Protein AF-A0A936KPR9-F1 (afdb_monomer_lite)

Sequence (109 aa):
MDQDLEFEVVRKDGSIIPVLLNGTAIYNEQGEFVMSRSTFFDITERKQAELKLQAANIELEKAAKLKDEFLANMSHELRTPLNAIIGLSESLKLAPTANLRRVRKTFCV

pLDDT: mean 83.65, std 15.98, range [36.41, 97.31]

Foldseek 3Di:
DFDFDWDWDQDPVRDTFIKTKTKDFDADPVRHTDDIDIDIHGCRVVVVVVVVVVVVVVVVVVVVVVVVVVVVVVVVVVVVVVVVVVVVVVVVVVPVPPDPPDPPPPDDD

Secondary structure (DSSP, 8-state):
---EEEEEEE-TTS-EEEEEEEEEEEE-TTS-EEEEEEEEEE-HHHHHHHHHHHHHHHHHHHHHHHHHHHHHHHHHHHHHHHHHHHHHHHHHHHGGGS-----------

Radius of gyration: 39.54 Å; chains: 1; bounding box: 77×24×118 Å

Structure (mmCIF, N/CA/C/O backbone):
data_AF-A0A936KPR9-F1
#
_entry.id   AF-A0A936KPR9-F1
#
loop_
_atom_site.group_PDB
_atom_site.id
_atom_site.type_symbol
_atom_site.label_atom_id
_atom_site.label_alt_id
_atom_site.label_comp_id
_atom_site.label_asym_id
_atom_site.label_entity_id
_atom_site.label_seq_id
_atom_site.pdbx_PDB_ins_code
_atom_site.Cartn_x
_atom_site.Cartn_y
_atom_site.Cartn_z
_atom_site.occupancy
_atom_site.B_iso_or_equiv
_atom_site.auth_seq_id
_atom_site.auth_comp_id
_atom_site.auth_asym_id
_atom_site.auth_atom_id
_atom_site.pdbx_PDB_model_num
ATOM 1 N N . MET A 1 1 ? 24.835 -1.587 -14.287 1.00 48.34 1 MET A N 1
ATOM 2 C CA . MET A 1 1 ? 24.130 -0.878 -13.203 1.00 48.34 1 MET A CA 1
ATOM 3 C C . MET A 1 1 ? 22.702 -0.760 -13.688 1.00 48.34 1 MET A C 1
ATOM 5 O O . MET A 1 1 ? 22.408 0.153 -14.444 1.00 48.34 1 MET A O 1
ATOM 9 N N . ASP A 1 2 ? 21.886 -1.770 -13.392 1.00 58.03 2 ASP A N 1
ATOM 10 C CA . ASP A 1 2 ? 20.489 -1.808 -13.827 1.00 58.03 2 ASP A CA 1
ATOM 11 C C . ASP A 1 2 ? 19.712 -0.852 -12.925 1.00 58.03 2 ASP A C 1
ATOM 13 O O . ASP A 1 2 ? 19.449 -1.153 -11.762 1.00 58.03 2 ASP A O 1
ATOM 17 N N . GLN A 1 3 ? 19.475 0.361 -13.419 1.00 68.25 3 GLN A N 1
ATOM 18 C CA . GLN A 1 3 ? 18.630 1.332 -12.738 1.00 68.25 3 GLN A CA 1
ATOM 19 C C . GLN A 1 3 ? 17.239 1.241 -13.347 1.00 68.25 3 GLN A C 1
ATOM 21 O O . GLN A 1 3 ? 17.030 1.611 -14.502 1.00 68.25 3 GLN A O 1
ATOM 26 N N . ASP A 1 4 ? 16.310 0.728 -12.552 1.00 74.25 4 ASP A N 1
ATOM 27 C CA . ASP A 1 4 ? 14.891 0.805 -12.845 1.00 74.25 4 ASP A CA 1
ATOM 28 C C . ASP A 1 4 ? 14.437 2.242 -12.581 1.00 74.25 4 ASP A C 1
ATOM 30 O O . ASP A 1 4 ? 14.465 2.713 -11.442 1.00 74.25 4 ASP A O 1
ATOM 34 N N . LEU A 1 5 ? 14.062 2.959 -13.639 1.00 84.94 5 LEU A N 1
ATOM 35 C CA . LEU A 1 5 ? 13.573 4.328 -13.539 1.00 84.94 5 LEU A CA 1
ATOM 36 C C . LEU A 1 5 ? 12.092 4.380 -13.895 1.00 84.94 5 LEU A C 1
ATOM 38 O O . LEU A 1 5 ? 11.679 3.984 -14.984 1.00 84.94 5 LEU A O 1
ATOM 42 N N . GLU A 1 6 ? 11.287 4.896 -12.975 1.00 87.62 6 GLU A N 1
ATOM 43 C CA . GLU A 1 6 ? 9.882 5.176 -13.239 1.00 87.62 6 GLU A CA 1
ATOM 44 C C . GLU A 1 6 ? 9.737 6.522 -13.944 1.00 87.62 6 GLU A C 1
ATOM 46 O O . GLU A 1 6 ? 10.231 7.547 -13.473 1.00 87.62 6 GLU A O 1
ATOM 51 N N . PHE A 1 7 ? 9.020 6.519 -15.061 1.00 88.12 7 PHE A N 1
ATOM 52 C CA . PHE A 1 7 ? 8.685 7.711 -15.821 1.00 88.12 7 PHE A CA 1
ATOM 53 C C . PHE A 1 7 ? 7.190 7.780 -16.085 1.00 88.12 7 PHE A C 1
ATOM 55 O O . PHE A 1 7 ? 6.513 6.764 -16.230 1.00 88.12 7 PHE A O 1
ATOM 62 N N . GLU A 1 8 ? 6.682 8.997 -16.209 1.00 89.50 8 GLU A N 1
ATOM 63 C CA . GLU A 1 8 ? 5.340 9.242 -16.714 1.00 89.50 8 GLU A CA 1
ATOM 64 C C . GLU A 1 8 ? 5.417 9.488 -18.217 1.00 89.50 8 GLU A C 1
ATOM 66 O O . GLU A 1 8 ? 6.116 10.389 -18.684 1.00 89.50 8 GLU A O 1
ATOM 71 N N . VAL A 1 9 ? 4.724 8.652 -18.985 1.00 89.38 9 VAL A N 1
ATOM 72 C CA . VAL A 1 9 ? 4.726 8.715 -20.446 1.00 89.38 9 VAL A CA 1
ATOM 73 C C . VAL A 1 9 ? 3.329 9.072 -20.930 1.00 89.38 9 VAL A C 1
ATOM 75 O O . VAL A 1 9 ? 2.336 8.501 -20.481 1.00 89.38 9 VAL A O 1
ATOM 78 N N . VAL A 1 10 ? 3.259 10.005 -21.879 1.00 91.81 10 VAL A N 1
ATOM 79 C CA . VAL A 1 10 ? 2.011 10.397 -22.539 1.00 91.81 10 VAL A CA 1
ATOM 80 C C . VAL A 1 10 ? 1.780 9.477 -23.738 1.00 91.81 10 VAL A C 1
ATOM 82 O O . VAL A 1 10 ? 2.588 9.434 -24.669 1.00 91.81 10 VAL A O 1
ATOM 85 N N . ARG A 1 11 ? 0.683 8.719 -23.728 1.00 88.31 11 ARG A N 1
ATOM 86 C CA . ARG A 1 11 ? 0.241 7.909 -24.871 1.00 88.31 11 ARG A CA 1
ATOM 87 C C . ARG A 1 11 ? -0.256 8.808 -26.008 1.00 88.31 11 ARG A C 1
ATOM 89 O O . ARG A 1 11 ? -0.571 9.978 -25.818 1.00 88.31 11 ARG A O 1
ATOM 96 N N . LYS A 1 12 ? -0.387 8.242 -27.215 1.00 87.88 12 LYS A N 1
ATOM 97 C CA . LYS A 1 12 ? -0.931 8.967 -28.384 1.00 87.88 12 LYS A CA 1
ATOM 98 C C . LYS A 1 12 ? -2.355 9.498 -28.173 1.00 87.88 12 LYS A C 1
ATOM 100 O O . LYS A 1 12 ? -2.754 10.426 -28.864 1.00 87.88 12 LYS A O 1
ATOM 105 N N . ASP A 1 13 ? -3.106 8.903 -27.252 1.00 88.50 13 ASP A N 1
ATOM 106 C CA . ASP A 1 13 ? -4.456 9.323 -26.864 1.00 88.50 13 ASP A CA 1
ATOM 107 C C . ASP A 1 13 ? -4.471 10.470 -25.828 1.00 88.50 13 ASP A C 1
ATOM 109 O O . ASP A 1 13 ? -5.543 10.950 -25.471 1.00 88.50 13 ASP A O 1
ATOM 113 N N . GLY A 1 14 ? -3.303 10.926 -25.356 1.00 89.00 14 GLY A N 1
ATOM 114 C CA . GLY A 1 14 ? -3.163 11.972 -24.340 1.00 89.00 14 GLY A CA 1
ATOM 115 C C . GLY A 1 14 ? -3.221 11.472 -22.893 1.00 89.00 14 GLY A C 1
ATOM 116 O O . GLY A 1 14 ? -3.050 12.272 -21.975 1.00 89.00 14 GLY A O 1
ATOM 117 N N . SER A 1 15 ? -3.433 10.174 -22.659 1.00 89.75 15 SER A N 1
ATOM 118 C CA . SER A 1 15 ? -3.406 9.598 -21.312 1.00 89.75 15 SER A CA 1
ATOM 119 C C . SER A 1 15 ? -1.975 9.477 -20.776 1.00 89.75 15 SER A C 1
ATOM 121 O O . SER A 1 15 ? -1.044 9.149 -21.515 1.00 89.75 15 SER A O 1
ATOM 123 N N . ILE A 1 16 ? -1.796 9.746 -19.480 1.00 89.75 16 ILE A N 1
ATOM 124 C CA . ILE A 1 16 ? -0.511 9.607 -18.788 1.00 89.75 16 ILE A CA 1
ATOM 125 C C . ILE A 1 16 ? -0.483 8.233 -18.130 1.00 89.75 16 ILE A C 1
ATOM 127 O O . ILE A 1 16 ? -1.362 7.916 -17.326 1.00 89.75 16 ILE A O 1
ATOM 131 N N . ILE A 1 17 ? 0.523 7.430 -18.466 1.00 91.56 17 ILE A N 1
ATOM 132 C CA . ILE A 1 17 ? 0.758 6.140 -17.825 1.00 91.56 17 ILE A CA 1
ATOM 133 C C . ILE A 1 17 ? 2.122 6.115 -17.136 1.00 91.56 17 ILE A C 1
ATOM 135 O O . ILE A 1 17 ? 3.110 6.593 -17.703 1.00 91.56 17 ILE A O 1
ATOM 139 N N . PRO A 1 18 ? 2.205 5.547 -15.925 1.00 92.38 18 PRO A N 1
ATOM 140 C CA . PRO A 1 18 ? 3.482 5.253 -15.312 1.00 92.38 18 PRO A CA 1
ATOM 141 C C . PRO A 1 18 ? 4.115 4.057 -16.031 1.00 92.38 18 PRO A C 1
ATOM 143 O O . PRO A 1 18 ? 3.501 3.000 -16.203 1.00 92.38 18 PRO A O 1
ATOM 146 N N . VAL A 1 19 ? 5.363 4.224 -16.442 1.00 92.31 19 VAL A N 1
ATOM 147 C CA . VAL A 1 19 ? 6.151 3.211 -17.137 1.00 92.31 19 VAL A CA 1
ATOM 148 C C . VAL A 1 19 ? 7.462 3.029 -16.394 1.00 92.31 19 VAL A C 1
ATOM 150 O O . VAL A 1 19 ? 8.135 3.995 -16.048 1.00 92.31 19 VAL A O 1
ATOM 153 N N . LEU A 1 20 ? 7.834 1.778 -16.165 1.00 91.31 20 LEU A N 1
ATOM 154 C CA . LEU A 1 20 ? 9.146 1.412 -15.667 1.00 91.31 20 LEU A CA 1
ATOM 155 C C . LEU A 1 20 ? 10.082 1.222 -16.857 1.00 91.31 20 LEU A C 1
ATOM 157 O O . LEU A 1 20 ? 9.846 0.362 -17.709 1.00 91.31 20 LEU A O 1
ATOM 161 N N . LEU A 1 21 ? 11.132 2.029 -16.915 1.00 90.00 21 LEU A N 1
ATOM 162 C CA . LEU A 1 21 ? 12.208 1.902 -17.879 1.00 90.00 21 LEU A CA 1
ATOM 163 C C . LEU A 1 21 ? 13.392 1.210 -17.213 1.00 90.00 21 LEU A C 1
ATOM 165 O O . LEU A 1 21 ? 13.987 1.746 -16.282 1.00 90.00 21 LEU A O 1
ATOM 169 N N . ASN A 1 22 ? 13.764 0.051 -17.738 1.00 88.56 22 ASN A N 1
ATOM 170 C CA . ASN A 1 22 ? 15.029 -0.596 -17.414 1.00 88.56 22 ASN A CA 1
ATOM 171 C C . ASN A 1 22 ? 15.953 -0.499 -18.631 1.00 88.56 22 ASN A C 1
ATOM 173 O O . ASN A 1 22 ? 15.534 -0.830 -19.741 1.00 88.56 22 ASN A O 1
ATOM 177 N N . GLY A 1 23 ? 17.182 -0.021 -18.435 1.00 87.31 23 GLY A N 1
ATOM 178 C CA . GLY A 1 23 ? 18.167 0.150 -19.500 1.00 87.31 23 GLY A CA 1
ATOM 179 C C . GLY A 1 23 ? 19.508 -0.471 -19.136 1.00 87.31 23 GLY A C 1
ATOM 180 O O . GLY A 1 23 ? 20.178 0.006 -18.223 1.00 87.31 23 GLY A O 1
ATOM 181 N N . THR A 1 24 ? 19.935 -1.479 -19.894 1.00 85.25 24 THR A N 1
ATOM 182 C CA . THR A 1 24 ? 21.254 -2.105 -19.738 1.00 85.25 24 THR A CA 1
ATOM 183 C C . THR A 1 24 ? 22.098 -1.841 -20.984 1.00 85.25 24 THR A C 1
ATOM 185 O O . THR A 1 24 ? 21.664 -2.082 -22.114 1.00 85.25 24 THR A O 1
ATOM 188 N N . ALA A 1 25 ? 23.318 -1.336 -20.795 1.00 86.12 25 ALA A N 1
ATOM 189 C CA . ALA A 1 25 ? 24.294 -1.191 -21.871 1.00 86.12 25 ALA A CA 1
ATOM 190 C C . ALA A 1 25 ? 25.010 -2.526 -22.128 1.00 86.12 25 ALA A C 1
ATOM 192 O O . ALA A 1 25 ? 25.463 -3.182 -21.190 1.00 86.12 25 ALA A O 1
ATOM 193 N N . ILE A 1 26 ? 25.103 -2.916 -23.398 1.00 88.75 26 ILE A N 1
ATOM 194 C CA . ILE A 1 26 ? 25.771 -4.132 -23.863 1.00 88.75 26 ILE A CA 1
ATOM 195 C C . ILE A 1 26 ? 27.095 -3.729 -24.515 1.00 88.75 26 ILE A C 1
ATOM 197 O O . ILE A 1 26 ? 27.126 -2.900 -25.431 1.00 88.75 26 ILE A O 1
ATOM 201 N N . TYR A 1 27 ? 28.178 -4.338 -24.039 1.00 88.25 27 TYR A N 1
ATOM 202 C CA . TYR A 1 27 ? 29.545 -4.126 -24.511 1.00 88.25 27 TYR A CA 1
ATOM 203 C C . TYR A 1 27 ? 30.069 -5.398 -25.192 1.00 88.25 27 TYR A C 1
ATOM 205 O O . TYR A 1 27 ? 29.623 -6.498 -24.858 1.00 88.25 27 TYR A O 1
ATOM 213 N N . ASN A 1 28 ? 30.992 -5.258 -26.147 1.00 90.06 28 ASN A N 1
ATOM 214 C CA . ASN A 1 28 ? 31.680 -6.396 -26.769 1.00 90.06 28 ASN A CA 1
ATOM 215 C C . ASN A 1 28 ? 32.843 -6.906 -25.893 1.00 90.06 28 ASN A C 1
ATOM 217 O O . ASN A 1 28 ? 33.164 -6.328 -24.855 1.00 90.06 28 ASN A O 1
ATOM 221 N N . GLU A 1 29 ? 33.498 -7.990 -26.322 1.00 89.25 29 GLU A N 1
ATOM 222 C CA . GLU A 1 29 ? 34.663 -8.567 -25.629 1.00 89.25 29 GLU A CA 1
ATOM 223 C C . GLU A 1 29 ? 35.864 -7.604 -25.556 1.00 89.25 29 GLU A C 1
ATOM 225 O O . GLU A 1 29 ? 36.706 -7.740 -24.671 1.00 89.25 29 GLU A O 1
ATOM 230 N N . GLN A 1 30 ? 35.931 -6.605 -26.444 1.00 88.44 30 GLN A N 1
ATOM 231 C CA . GLN A 1 30 ? 36.935 -5.537 -26.421 1.00 88.44 30 GLN A CA 1
ATOM 232 C C . GLN A 1 30 ? 36.553 -4.352 -25.508 1.00 88.44 30 GLN A C 1
ATOM 234 O O . GLN A 1 30 ? 37.325 -3.402 -25.384 1.00 88.44 30 GLN A O 1
ATOM 239 N N . GLY A 1 31 ? 35.392 -4.397 -24.844 1.00 85.56 31 GLY A N 1
ATOM 240 C CA . GLY A 1 31 ? 34.899 -3.333 -23.964 1.00 85.56 31 GLY A CA 1
ATOM 241 C C . GLY A 1 31 ? 34.285 -2.130 -24.690 1.00 85.56 31 GLY A C 1
ATOM 242 O O . GLY A 1 31 ? 33.984 -1.118 -24.057 1.00 85.56 31 GLY A O 1
ATOM 243 N N . GLU A 1 32 ? 34.070 -2.214 -26.000 1.00 88.81 32 GLU A N 1
ATOM 244 C CA . GLU A 1 32 ? 33.416 -1.173 -26.787 1.00 88.81 32 GLU A CA 1
ATOM 245 C C . GLU A 1 32 ? 31.893 -1.275 -26.653 1.00 88.81 32 GLU A C 1
ATOM 247 O O . GLU A 1 32 ? 31.311 -2.361 -26.580 1.00 88.81 32 GLU A O 1
ATOM 252 N N . PHE A 1 33 ? 31.230 -0.119 -26.620 1.00 88.62 33 PHE A N 1
ATOM 253 C CA . PHE A 1 33 ? 29.775 -0.037 -26.556 1.00 88.62 33 PHE A CA 1
ATOM 254 C C . PHE A 1 33 ? 29.152 -0.516 -27.871 1.00 88.62 33 PHE A C 1
ATOM 256 O O . PHE A 1 33 ? 29.405 0.066 -28.925 1.00 88.62 33 PHE A O 1
ATOM 263 N N . VAL A 1 34 ? 28.307 -1.547 -27.798 1.00 90.88 34 VAL A N 1
ATOM 264 C CA . VAL A 1 34 ? 27.621 -2.106 -28.972 1.00 90.88 34 VAL A CA 1
ATOM 265 C C . VAL A 1 34 ? 26.223 -1.520 -29.092 1.00 90.88 34 VAL A C 1
ATOM 267 O O . VAL A 1 34 ? 25.843 -1.003 -30.139 1.00 90.88 34 VAL A O 1
ATOM 270 N N . MET A 1 35 ? 25.439 -1.611 -28.017 1.00 87.06 35 MET A N 1
ATOM 271 C CA . MET A 1 35 ? 24.062 -1.130 -27.996 1.00 87.06 35 MET A CA 1
ATOM 272 C C . MET A 1 35 ? 23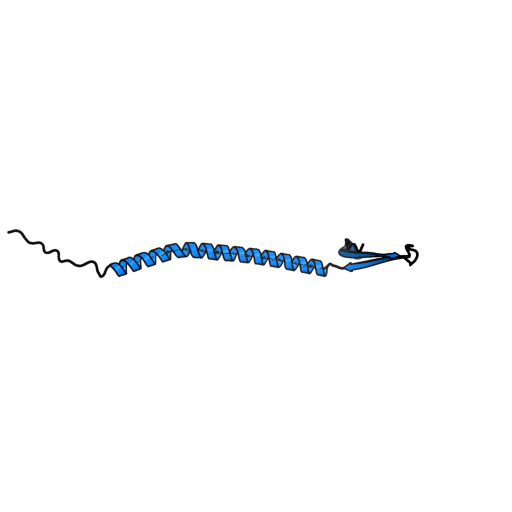.541 -0.988 -26.570 1.00 87.06 35 MET A C 1
ATOM 274 O O . MET A 1 35 ? 24.010 -1.651 -25.647 1.00 87.06 35 MET A O 1
ATOM 278 N N . SER A 1 36 ? 22.511 -0.168 -26.391 1.00 85.44 36 SER A N 1
ATOM 279 C CA . SER A 1 36 ? 21.695 -0.174 -25.181 1.00 85.44 36 SER A CA 1
ATOM 280 C C . SER A 1 36 ? 20.423 -0.982 -25.421 1.00 85.44 36 SER A C 1
ATOM 282 O O . SER A 1 36 ? 19.751 -0.838 -26.443 1.00 85.44 36 SER A O 1
ATOM 284 N N . ARG A 1 37 ? 20.083 -1.850 -24.467 1.00 86.88 37 ARG A N 1
ATOM 285 C CA . ARG A 1 37 ? 18.790 -2.523 -24.417 1.00 86.88 37 ARG A CA 1
ATOM 286 C C . ARG A 1 37 ? 17.937 -1.824 -23.373 1.00 86.88 37 ARG A C 1
ATOM 288 O O . ARG A 1 37 ? 18.223 -1.927 -22.185 1.00 86.88 37 ARG A O 1
ATOM 295 N N . SER A 1 38 ? 16.883 -1.163 -23.832 1.00 87.88 38 SER A N 1
ATOM 296 C CA . SER A 1 38 ? 15.895 -0.533 -22.963 1.00 87.88 38 SER A CA 1
ATOM 297 C C . SER A 1 38 ? 14.564 -1.268 -23.063 1.00 87.88 38 SER A C 1
ATOM 299 O O . SER A 1 38 ? 14.072 -1.506 -24.165 1.00 87.88 38 SER A O 1
ATOM 301 N N . THR A 1 39 ? 13.980 -1.627 -21.923 1.00 88.00 39 THR A N 1
ATOM 302 C CA . THR A 1 39 ? 12.655 -2.248 -21.837 1.00 88.00 39 THR A CA 1
ATOM 303 C C . THR A 1 39 ? 11.714 -1.321 -21.086 1.00 88.00 39 THR A C 1
ATOM 305 O O . THR A 1 39 ? 12.048 -0.838 -20.007 1.00 88.00 39 THR A O 1
ATOM 308 N N . PHE A 1 40 ? 10.541 -1.086 -21.668 1.00 88.56 40 PHE A N 1
ATOM 309 C CA . PHE A 1 40 ? 9.471 -0.291 -21.078 1.00 88.56 40 PHE A CA 1
ATOM 310 C C . PHE A 1 40 ? 8.379 -1.236 -20.578 1.00 88.56 40 PHE A C 1
ATOM 312 O O . PHE A 1 40 ? 7.826 -2.005 -21.364 1.00 88.56 40 PHE A O 1
ATOM 319 N N . PHE A 1 41 ? 8.058 -1.170 -19.291 1.00 89.56 41 PHE A N 1
ATOM 320 C CA . PHE A 1 41 ? 6.957 -1.917 -18.690 1.00 89.56 41 PHE A CA 1
ATOM 321 C C . PHE A 1 41 ? 5.881 -0.949 -18.222 1.00 89.56 41 PHE A C 1
ATOM 323 O O . PHE A 1 41 ? 6.147 -0.075 -17.404 1.00 89.56 41 PHE A O 1
ATOM 330 N N . ASP A 1 42 ? 4.659 -1.104 -18.721 1.00 90.50 42 ASP A N 1
ATOM 331 C CA . ASP A 1 42 ? 3.515 -0.376 -18.179 1.00 90.50 42 ASP A CA 1
ATOM 332 C C . ASP A 1 42 ? 3.238 -0.877 -16.752 1.0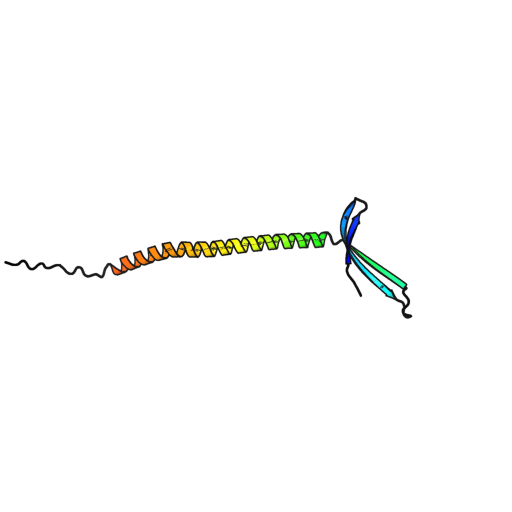0 90.50 42 ASP A C 1
ATOM 334 O O . ASP A 1 42 ? 2.968 -2.061 -16.546 1.00 90.50 42 ASP A O 1
ATOM 338 N N . ILE A 1 43 ? 3.343 0.012 -15.763 1.00 92.06 43 ILE A N 1
ATOM 339 C CA . ILE A 1 43 ? 3.135 -0.317 -14.344 1.00 92.06 43 ILE A CA 1
ATOM 340 C C . ILE A 1 43 ? 1.823 0.255 -13.802 1.00 92.06 43 ILE A C 1
ATOM 342 O O . ILE A 1 43 ? 1.631 0.315 -12.585 1.00 92.06 43 ILE A O 1
ATOM 346 N N . THR A 1 44 ? 0.897 0.650 -14.682 1.00 92.12 44 THR A N 1
ATOM 347 C CA . THR A 1 44 ? -0.409 1.200 -14.292 1.00 92.12 44 THR A CA 1
ATOM 348 C C . THR A 1 44 ? -1.163 0.243 -13.374 1.00 92.12 44 THR A C 1
ATOM 350 O O . THR A 1 44 ? -1.614 0.639 -12.300 1.00 92.12 44 THR A O 1
ATOM 353 N N . GLU A 1 45 ? -1.264 -1.031 -13.756 1.00 91.88 45 GLU A N 1
ATOM 354 C CA . GLU A 1 45 ? -1.983 -2.041 -12.974 1.00 91.88 45 GLU A CA 1
ATOM 355 C C . GLU A 1 45 ? -1.328 -2.270 -11.607 1.00 91.88 45 GLU A C 1
ATOM 357 O O . GLU A 1 45 ? -2.012 -2.296 -10.582 1.00 91.88 45 GLU A O 1
ATOM 362 N N . ARG A 1 46 ? 0.009 -2.343 -11.576 1.00 92.38 46 ARG A N 1
ATOM 363 C CA . ARG A 1 46 ? 0.781 -2.500 -10.339 1.00 92.38 46 ARG A CA 1
ATOM 364 C C . ARG A 1 46 ? 0.524 -1.341 -9.375 1.00 92.38 46 ARG A C 1
ATOM 366 O O . ARG A 1 46 ? 0.200 -1.591 -8.216 1.00 92.38 46 ARG A O 1
ATOM 373 N N . LYS A 1 47 ? 0.603 -0.091 -9.849 1.00 91.56 47 LYS A N 1
ATOM 374 C CA . LYS A 1 47 ? 0.326 1.090 -9.013 1.00 91.56 47 LYS A CA 1
ATOM 375 C C . LYS A 1 47 ? -1.126 1.142 -8.550 1.00 91.56 47 LYS A C 1
ATOM 377 O O . LYS A 1 47 ? -1.390 1.486 -7.403 1.00 91.56 47 LYS A O 1
ATOM 382 N N . GLN A 1 48 ? -2.081 0.768 -9.399 1.00 92.62 48 GLN A N 1
ATOM 383 C CA . GLN A 1 48 ? -3.487 0.704 -8.994 1.00 92.62 48 GLN A CA 1
ATOM 384 C C . GLN A 1 48 ? -3.728 -0.344 -7.903 1.00 92.62 48 GLN A C 1
ATOM 386 O O . GLN A 1 48 ? -4.492 -0.087 -6.972 1.00 92.62 48 GLN A O 1
ATOM 391 N N . ALA A 1 49 ? -3.091 -1.511 -7.997 1.00 93.12 49 ALA A N 1
ATOM 392 C CA . ALA A 1 49 ? -3.172 -2.537 -6.965 1.00 93.12 49 ALA A CA 1
ATOM 393 C C . ALA A 1 49 ? -2.552 -2.055 -5.644 1.00 93.12 49 ALA A C 1
ATOM 395 O O . ALA A 1 49 ? -3.162 -2.216 -4.589 1.00 93.12 49 ALA A O 1
ATOM 396 N N . GLU A 1 50 ? -1.392 -1.402 -5.705 1.00 94.38 50 GLU A N 1
ATOM 397 C CA . GLU A 1 50 ? -0.715 -0.833 -4.537 1.00 94.38 50 GLU A CA 1
ATOM 398 C C . GLU A 1 50 ? -1.570 0.231 -3.835 1.00 94.38 50 GLU A C 1
ATOM 400 O O . GLU A 1 50 ? -1.779 0.156 -2.625 1.00 94.38 50 GLU A O 1
ATOM 405 N N . LEU A 1 51 ? -2.166 1.154 -4.595 1.00 94.75 51 LEU A N 1
ATOM 406 C CA . LEU A 1 51 ? -3.067 2.172 -4.050 1.00 94.75 51 LEU A CA 1
ATOM 407 C C . LEU A 1 51 ? -4.312 1.560 -3.400 1.00 94.75 51 LEU A C 1
ATOM 409 O O . LEU A 1 51 ? -4.731 2.002 -2.330 1.00 94.75 51 LEU A O 1
ATOM 413 N N . LYS A 1 52 ? -4.901 0.525 -4.012 1.00 94.88 52 LYS A N 1
ATOM 414 C CA . LYS A 1 52 ? -6.046 -0.193 -3.428 1.00 94.88 52 LYS A CA 1
ATOM 415 C C . LYS A 1 52 ? -5.670 -0.880 -2.118 1.00 94.88 52 LYS A C 1
ATOM 417 O O . LYS A 1 52 ? -6.429 -0.795 -1.155 1.00 94.88 52 LYS A O 1
ATOM 422 N N . LEU A 1 53 ? -4.509 -1.533 -2.070 1.00 95.94 53 LEU A N 1
ATOM 423 C CA . LEU A 1 53 ? -4.003 -2.171 -0.853 1.00 95.94 53 LEU A CA 1
ATOM 424 C C . LEU A 1 53 ? -3.741 -1.143 0.248 1.00 95.94 53 LEU A C 1
ATOM 426 O O . LEU A 1 53 ? -4.134 -1.354 1.393 1.00 95.94 53 LEU A O 1
ATOM 430 N N . GLN A 1 54 ? -3.131 -0.011 -0.096 1.00 96.50 54 GLN A N 1
ATOM 431 C CA . GLN A 1 54 ? -2.875 1.066 0.852 1.00 96.50 54 GLN A CA 1
ATOM 432 C C . GLN A 1 54 ? -4.180 1.647 1.410 1.00 96.50 54 GLN A C 1
ATOM 434 O O . GLN A 1 54 ? -4.304 1.823 2.621 1.00 96.50 54 GLN A O 1
ATOM 439 N N . ALA A 1 55 ? -5.173 1.892 0.552 1.00 96.19 55 ALA A N 1
ATOM 440 C CA . ALA A 1 55 ? -6.484 2.372 0.976 1.00 96.19 55 ALA A CA 1
ATOM 441 C C . ALA A 1 55 ? -7.175 1.378 1.925 1.00 96.19 55 ALA A C 1
ATOM 443 O O . ALA A 1 55 ? -7.644 1.778 2.989 1.00 96.19 55 ALA A O 1
ATOM 444 N N . ALA A 1 56 ? -7.166 0.085 1.587 1.00 95.31 56 ALA A N 1
ATOM 445 C CA . ALA A 1 56 ? -7.738 -0.961 2.430 1.00 95.31 56 ALA A CA 1
ATOM 446 C C . ALA A 1 56 ? -7.034 -1.058 3.795 1.00 95.31 56 ALA A C 1
ATOM 448 O O . ALA A 1 56 ? -7.701 -1.164 4.821 1.00 95.31 56 ALA A O 1
ATOM 449 N N . ASN A 1 57 ? -5.700 -0.961 3.833 1.00 97.31 57 ASN A N 1
ATOM 450 C CA . ASN A 1 57 ? -4.947 -0.943 5.090 1.00 97.31 57 ASN A CA 1
ATOM 451 C C . ASN A 1 57 ? -5.325 0.256 5.964 1.00 97.31 57 ASN A C 1
ATOM 453 O O . ASN A 1 57 ? -5.571 0.085 7.154 1.00 97.31 57 ASN A O 1
ATOM 457 N N . ILE A 1 58 ? -5.445 1.451 5.379 1.00 97.25 58 ILE A N 1
ATOM 458 C CA . ILE A 1 58 ? -5.864 2.654 6.113 1.00 97.25 58 ILE A CA 1
ATOM 459 C C . ILE A 1 58 ? -7.275 2.480 6.694 1.00 97.25 58 ILE A C 1
ATOM 461 O O . ILE A 1 58 ? -7.539 2.899 7.822 1.00 97.25 58 ILE A O 1
ATOM 465 N N . GLU A 1 59 ? -8.204 1.883 5.946 1.00 96.56 59 GLU A N 1
ATOM 466 C CA . GLU A 1 59 ? -9.550 1.599 6.454 1.00 96.56 59 GLU A CA 1
ATOM 467 C C . GLU A 1 59 ? -9.536 0.574 7.591 1.00 96.56 59 GLU A C 1
ATOM 469 O O . GLU A 1 59 ? -10.196 0.783 8.612 1.00 96.56 59 GLU A O 1
ATOM 474 N N . LEU A 1 60 ? -8.748 -0.494 7.453 1.00 96.81 60 LEU A N 1
ATOM 475 C CA . LEU A 1 60 ? -8.583 -1.507 8.493 1.00 96.81 60 LEU A CA 1
ATOM 476 C C . LEU A 1 60 ? -7.978 -0.921 9.769 1.00 96.81 60 LEU A C 1
ATOM 478 O O . LEU A 1 60 ? -8.485 -1.193 10.855 1.00 96.81 60 LEU A O 1
ATOM 482 N N . GLU A 1 61 ? -6.946 -0.086 9.660 1.00 96.88 61 GLU A N 1
ATOM 483 C CA . GLU A 1 61 ? -6.332 0.588 10.808 1.00 96.88 61 GLU A CA 1
ATOM 484 C C . GLU A 1 61 ? -7.330 1.496 11.530 1.00 96.88 61 GLU A C 1
ATOM 486 O O . GLU A 1 61 ? -7.423 1.472 12.760 1.00 96.88 61 GLU A O 1
ATOM 491 N N . LYS A 1 62 ? -8.132 2.261 10.779 1.00 96.62 62 LYS A N 1
ATOM 492 C CA . LYS A 1 62 ? -9.198 3.089 11.359 1.00 96.62 62 LYS A CA 1
ATOM 493 C C . LYS A 1 62 ? -10.235 2.236 12.082 1.00 96.62 62 LYS A C 1
ATOM 495 O O . LYS A 1 62 ? -10.602 2.557 13.210 1.00 96.62 62 LYS A O 1
ATOM 500 N N . ALA A 1 63 ? -10.694 1.152 11.461 1.00 95.25 63 ALA A N 1
ATOM 501 C CA . ALA A 1 63 ? -11.673 0.252 12.060 1.00 95.25 63 ALA A CA 1
ATOM 502 C C . ALA A 1 63 ? -11.125 -0.433 13.322 1.00 95.25 63 ALA A C 1
ATOM 504 O O . ALA A 1 63 ? -11.829 -0.516 14.329 1.00 95.25 63 ALA A O 1
ATOM 505 N N . ALA A 1 64 ? -9.867 -0.878 13.294 1.00 95.75 64 ALA A N 1
ATOM 506 C CA . ALA A 1 64 ? -9.191 -1.477 14.440 1.00 95.75 64 ALA A CA 1
ATOM 507 C C . ALA A 1 64 ? -9.082 -0.483 15.600 1.00 95.75 64 ALA A C 1
ATOM 509 O O . ALA A 1 64 ? -9.483 -0.800 16.717 1.00 95.75 64 ALA A O 1
ATOM 510 N N . LYS A 1 65 ? -8.651 0.752 15.320 1.00 95.69 65 LYS A N 1
ATOM 511 C CA . LYS A 1 65 ? -8.565 1.805 16.333 1.00 95.69 65 LYS A CA 1
ATOM 512 C C . LYS A 1 65 ? -9.925 2.110 16.966 1.00 95.69 65 LYS A C 1
ATOM 514 O O . LYS A 1 65 ? -10.030 2.158 18.187 1.00 95.69 65 LYS A O 1
ATOM 519 N N . LEU A 1 66 ? -10.972 2.264 16.154 1.00 95.12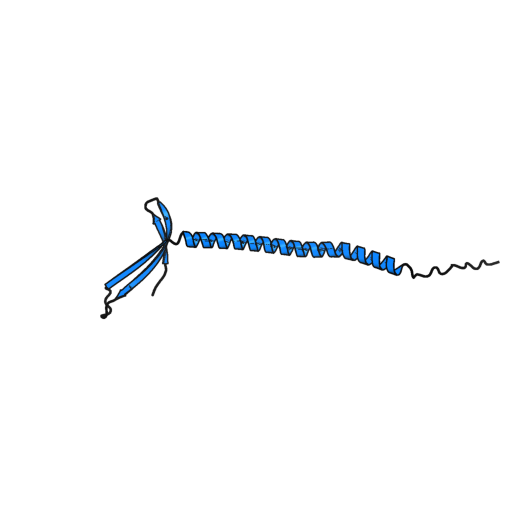 66 LEU A N 1
ATOM 520 C CA . LEU A 1 66 ? -12.332 2.502 16.652 1.00 95.12 66 LEU A CA 1
ATOM 521 C C . LEU A 1 66 ? -12.847 1.334 17.498 1.00 95.12 66 LEU A C 1
ATOM 523 O O . LEU A 1 66 ? -13.489 1.552 18.524 1.00 95.12 66 LEU A O 1
ATOM 527 N N . LYS A 1 67 ? -12.560 0.094 17.090 1.00 95.25 67 LYS A N 1
ATOM 528 C CA . LYS A 1 67 ? -12.903 -1.104 17.861 1.00 95.25 67 LYS A CA 1
ATOM 529 C C . LYS A 1 67 ? -12.204 -1.090 19.221 1.00 95.25 67 LYS A C 1
ATOM 531 O O . LYS A 1 67 ? -12.858 -1.353 20.227 1.00 95.25 67 LYS A O 1
ATOM 536 N N . ASP A 1 68 ? -10.911 -0.793 19.261 1.00 94.69 68 ASP A N 1
ATOM 537 C CA . ASP A 1 68 ? -10.140 -0.798 20.504 1.00 94.69 68 ASP A CA 1
ATOM 538 C C . ASP A 1 68 ? -10.611 0.307 21.458 1.00 94.69 68 ASP A C 1
ATOM 540 O O . ASP A 1 68 ? -10.838 0.042 22.639 1.00 94.69 68 ASP A O 1
ATOM 544 N N . GLU A 1 69 ? -10.858 1.514 20.940 1.00 93.38 69 GLU A N 1
ATOM 545 C CA . GLU A 1 69 ? -11.448 2.620 21.704 1.00 93.38 69 GLU A CA 1
ATOM 546 C C . GLU A 1 69 ? -12.838 2.257 22.238 1.00 93.38 69 GLU A C 1
ATOM 548 O O . GLU A 1 69 ? -13.126 2.466 23.417 1.00 93.38 69 GLU A O 1
ATOM 553 N N . PHE A 1 70 ? -13.694 1.661 21.405 1.00 93.81 70 PHE A N 1
ATOM 554 C CA . PHE A 1 70 ? -15.015 1.208 21.825 1.00 93.81 70 PHE A CA 1
ATOM 555 C C . PHE A 1 70 ? -14.924 0.165 22.944 1.00 93.81 70 PHE A C 1
ATOM 557 O O . PHE A 1 70 ? -15.587 0.308 23.970 1.00 93.81 70 PHE A O 1
ATOM 564 N N . LEU A 1 71 ? -14.085 -0.863 22.790 1.00 92.50 71 LEU A N 1
ATOM 565 C CA . LEU A 1 71 ? -13.939 -1.926 23.788 1.00 92.50 71 LEU A CA 1
ATOM 566 C C . LEU A 1 71 ? -13.350 -1.410 25.103 1.00 92.50 71 LEU A C 1
ATOM 568 O O . LEU A 1 71 ? -13.818 -1.807 26.174 1.00 92.50 71 LEU A O 1
ATOM 572 N N . ALA A 1 72 ? -12.359 -0.521 25.040 1.00 91.81 72 ALA A N 1
ATOM 573 C CA . ALA A 1 72 ? -11.785 0.107 26.221 1.00 91.81 72 ALA A CA 1
ATOM 574 C C . ALA A 1 72 ? -12.839 0.947 26.955 1.00 91.81 72 ALA A C 1
ATOM 576 O O . ALA A 1 72 ? -13.092 0.722 28.141 1.00 91.81 72 ALA A O 1
ATOM 577 N N . ASN A 1 73 ? -13.516 1.846 26.238 1.00 88.19 73 ASN A N 1
ATOM 578 C CA . ASN A 1 73 ? -14.515 2.740 26.818 1.00 88.19 73 ASN A CA 1
ATOM 579 C C . ASN A 1 73 ? -15.698 1.962 27.402 1.00 88.19 73 ASN A C 1
ATOM 581 O O . ASN A 1 73 ? -16.066 2.184 28.553 1.00 88.19 73 ASN A O 1
ATOM 585 N N . MET A 1 74 ? -16.242 0.986 26.671 1.00 90.50 74 MET A N 1
ATOM 586 C CA . MET A 1 74 ? -17.324 0.139 27.181 1.00 90.50 74 MET A CA 1
ATOM 587 C C . MET A 1 74 ? -16.899 -0.646 28.421 1.00 90.50 74 MET A C 1
ATOM 589 O O . MET A 1 74 ? -17.658 -0.721 29.381 1.00 90.50 74 MET A O 1
ATOM 593 N N . SER A 1 75 ? -15.678 -1.184 28.463 1.00 90.75 75 SER A N 1
ATOM 594 C CA . SER A 1 75 ? -15.186 -1.899 29.649 1.00 90.75 75 SER A CA 1
ATOM 595 C C . SER A 1 75 ? -15.103 -0.995 30.883 1.00 90.75 75 SER A C 1
ATOM 597 O O . SER A 1 75 ? -15.432 -1.426 31.990 1.00 90.75 75 SER A O 1
ATOM 599 N N . HIS A 1 76 ? -14.670 0.254 30.704 1.00 92.38 76 HIS A N 1
ATOM 600 C CA . HIS A 1 76 ? -14.605 1.238 31.782 1.00 92.38 76 HIS A CA 1
ATOM 601 C C . HIS A 1 76 ? -15.997 1.656 32.265 1.00 92.38 76 HIS A C 1
ATOM 603 O O . HIS A 1 76 ? -16.255 1.622 33.469 1.00 92.38 76 HIS A O 1
ATOM 609 N N . GLU A 1 77 ? -16.903 1.961 31.340 1.00 92.19 77 GLU A N 1
ATOM 610 C CA . GLU A 1 77 ? -18.277 2.369 31.645 1.00 92.19 77 GLU A CA 1
ATOM 611 C C . GLU A 1 77 ? -19.089 1.245 32.298 1.00 92.19 77 GLU A C 1
ATOM 613 O O . GLU A 1 77 ? -19.894 1.507 33.184 1.00 92.19 77 GLU A O 1
ATOM 618 N N . LEU A 1 78 ? -18.849 -0.019 31.930 1.00 91.00 78 LEU A N 1
ATOM 619 C CA . LEU A 1 78 ? -19.537 -1.176 32.513 1.00 91.00 78 LEU A CA 1
ATOM 620 C C . LEU A 1 78 ? -19.019 -1.555 33.908 1.00 91.00 78 LEU A C 1
ATOM 622 O O . LEU A 1 78 ? -19.772 -2.116 34.708 1.00 91.00 78 LEU A O 1
ATOM 626 N N . ARG A 1 79 ? -17.758 -1.244 34.240 1.00 88.38 79 ARG A N 1
ATOM 627 C CA . ARG A 1 79 ? -17.173 -1.580 35.550 1.00 88.38 79 ARG A CA 1
ATOM 628 C C . ARG A 1 79 ? -17.868 -0.833 36.692 1.00 88.38 79 ARG A C 1
ATOM 630 O O . ARG A 1 79 ? -18.082 -1.407 37.755 1.00 88.38 79 ARG A O 1
ATOM 637 N N . THR A 1 80 ? -18.265 0.417 36.470 1.00 89.44 80 THR A N 1
ATOM 638 C CA . THR A 1 80 ? -18.941 1.260 37.469 1.00 89.44 80 THR A CA 1
ATOM 639 C C . THR A 1 80 ? -20.306 0.707 37.917 1.00 89.44 80 THR A C 1
ATOM 641 O O . THR A 1 80 ? -20.469 0.461 39.116 1.00 89.44 80 THR A O 1
ATOM 644 N N . PRO A 1 81 ? -21.283 0.444 37.023 1.00 91.94 81 PRO A N 1
ATOM 645 C CA . PRO A 1 81 ? -22.565 -0.126 37.423 1.00 91.94 81 PRO A CA 1
ATOM 646 C C . PRO A 1 81 ? -22.415 -1.554 37.957 1.00 91.94 81 PRO A C 1
ATOM 648 O O . PRO A 1 81 ? -23.098 -1.917 38.913 1.00 91.94 81 PRO A O 1
ATOM 651 N N . LEU A 1 82 ? -21.495 -2.357 37.407 1.00 92.38 82 LEU A N 1
ATOM 652 C CA . LEU A 1 82 ? -21.257 -3.717 37.892 1.00 92.38 82 LEU A CA 1
ATOM 653 C C . LEU A 1 82 ? -20.746 -3.721 39.340 1.00 92.38 82 LEU A C 1
ATOM 655 O O . LEU A 1 82 ? -21.258 -4.474 40.168 1.00 92.38 82 LEU A O 1
ATOM 659 N N . ASN A 1 83 ? -19.797 -2.840 39.667 1.00 88.75 83 ASN A N 1
ATOM 660 C CA . ASN A 1 83 ? -19.293 -2.683 41.031 1.00 88.75 83 ASN A CA 1
ATOM 661 C C . ASN A 1 83 ? -20.399 -2.246 42.004 1.00 88.75 83 ASN A C 1
ATOM 663 O O . ASN A 1 83 ? -20.448 -2.739 43.129 1.00 88.75 83 ASN A O 1
ATOM 667 N N . ALA A 1 84 ? -21.316 -1.371 41.574 1.00 91.19 84 ALA A N 1
ATOM 668 C CA . ALA A 1 84 ? -22.460 -0.963 42.390 1.00 91.19 84 ALA A CA 1
ATOM 669 C C . ALA A 1 84 ? -23.413 -2.138 42.689 1.00 91.19 84 ALA A C 1
ATOM 671 O O . ALA A 1 84 ? -23.835 -2.319 43.833 1.00 91.19 84 ALA A O 1
ATOM 672 N N . ILE A 1 85 ? -23.716 -2.972 41.686 1.00 92.00 85 ILE A N 1
ATOM 673 C CA . ILE A 1 85 ? -24.567 -4.164 41.847 1.00 92.00 85 ILE A CA 1
ATOM 674 C C . ILE A 1 85 ? -23.906 -5.190 42.777 1.00 92.00 85 ILE A C 1
ATOM 676 O O . ILE A 1 85 ? -24.573 -5.739 43.657 1.00 92.00 85 ILE A O 1
ATOM 680 N N . ILE A 1 86 ? -22.602 -5.437 42.613 1.00 90.25 86 ILE A N 1
ATOM 681 C CA . ILE A 1 86 ? -21.846 -6.361 43.469 1.00 90.25 86 ILE A CA 1
ATOM 682 C C . ILE A 1 86 ? -21.855 -5.868 44.918 1.00 90.25 86 ILE A C 1
ATOM 684 O O . ILE A 1 86 ? -22.223 -6.640 45.801 1.00 90.25 86 ILE A O 1
ATOM 688 N N . GLY A 1 87 ? -21.555 -4.588 45.163 1.00 87.62 87 GLY A N 1
ATOM 689 C CA . GLY A 1 87 ? -21.567 -4.014 46.513 1.00 87.62 87 GLY A CA 1
ATOM 690 C C . GLY A 1 87 ? -22.938 -4.102 47.194 1.00 87.62 87 GLY A C 1
ATOM 691 O O . GLY A 1 87 ? -23.031 -4.420 48.384 1.00 87.62 87 GLY A O 1
ATOM 692 N N . LEU A 1 88 ? -24.027 -3.903 46.441 1.00 89.94 88 LEU A N 1
ATOM 693 C CA . LEU A 1 88 ? -25.383 -4.110 46.953 1.00 89.94 88 LEU A CA 1
ATOM 694 C C . LEU A 1 88 ? -25.653 -5.589 47.273 1.00 89.94 88 LEU A C 1
ATOM 696 O O . LEU A 1 88 ? -26.169 -5.905 48.343 1.00 89.94 88 LEU A O 1
ATOM 700 N N . SER A 1 89 ? -25.274 -6.505 46.380 1.00 89.25 89 SER A N 1
ATOM 701 C CA . SER A 1 89 ? -25.412 -7.950 46.597 1.00 89.25 89 SER A CA 1
ATOM 702 C C . SER A 1 89 ? -24.610 -8.432 47.814 1.00 89.25 89 SER A C 1
ATOM 704 O O . SER A 1 89 ? -25.109 -9.228 48.606 1.00 89.25 89 SER A O 1
ATOM 706 N N . GLU A 1 90 ? -23.375 -7.964 47.991 1.00 87.31 90 GLU A N 1
ATOM 707 C CA . GLU A 1 90 ? -22.544 -8.266 49.163 1.00 87.31 90 GLU A CA 1
ATOM 708 C C . GLU A 1 90 ? -23.189 -7.757 50.453 1.00 87.31 90 GLU A C 1
ATOM 710 O O . GLU A 1 90 ? -23.270 -8.499 51.433 1.00 87.31 90 GLU A O 1
ATOM 715 N N . SER A 1 91 ? -23.746 -6.544 50.430 1.00 83.38 91 SER A N 1
ATOM 716 C CA . SER A 1 91 ? -24.487 -5.987 51.567 1.00 83.38 91 SER A CA 1
ATOM 717 C C . SER A 1 91 ? -25.711 -6.837 51.925 1.00 83.38 91 SER A C 1
ATOM 719 O O . SER A 1 91 ? -25.955 -7.114 53.099 1.00 83.38 91 SER A O 1
ATOM 721 N N . LEU A 1 92 ? -26.453 -7.319 50.922 1.00 84.88 92 LEU A N 1
ATOM 722 C CA . LEU A 1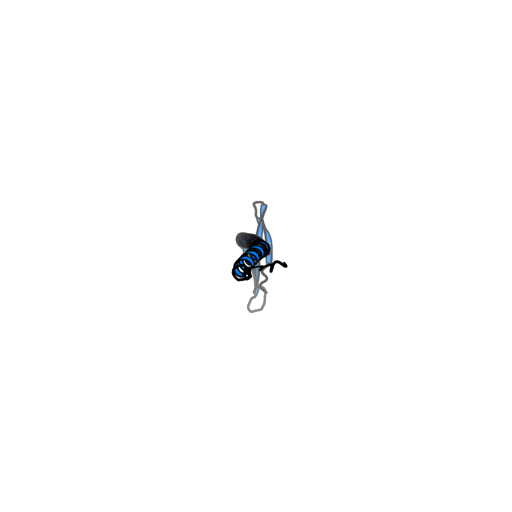 92 ? -27.595 -8.220 51.116 1.00 84.88 92 LEU A CA 1
ATOM 723 C C . LEU A 1 92 ? -27.175 -9.601 51.645 1.00 84.88 92 LEU A C 1
ATOM 725 O O . LEU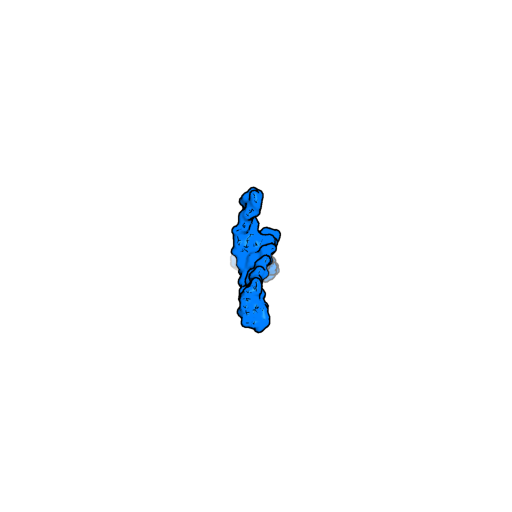 A 1 92 ? -27.897 -10.185 52.449 1.00 84.88 92 LEU A O 1
ATOM 729 N N . LYS A 1 93 ? -26.006 -10.116 51.243 1.00 78.62 93 LYS A N 1
ATOM 730 C CA . LYS A 1 93 ? -25.440 -11.372 51.771 1.00 78.62 93 LYS A CA 1
ATOM 731 C C . LYS A 1 93 ? -24.937 -11.245 53.207 1.00 78.62 93 LYS A C 1
ATOM 733 O O . LYS A 1 93 ? -24.973 -12.230 53.936 1.00 78.62 93 LYS A O 1
ATOM 738 N N . LEU A 1 94 ? -24.479 -10.063 53.614 1.00 70.50 94 LEU A N 1
ATOM 739 C CA . LEU A 1 94 ? -24.054 -9.771 54.989 1.00 70.50 94 LEU A CA 1
ATOM 740 C C . LEU A 1 94 ? -25.246 -9.479 55.925 1.00 70.50 94 LEU A C 1
ATOM 742 O O . LEU A 1 94 ? -25.132 -9.634 57.142 1.00 70.50 94 LEU A O 1
ATOM 746 N N . ALA A 1 95 ? -26.407 -9.112 55.374 1.00 61.00 95 ALA A N 1
ATOM 747 C CA . ALA A 1 95 ? -27.615 -8.792 56.132 1.00 61.00 95 ALA A CA 1
ATOM 748 C C . ALA A 1 95 ? -28.292 -9.946 56.920 1.00 61.00 95 ALA A C 1
ATOM 750 O O . ALA A 1 95 ? -28.958 -9.624 57.906 1.00 61.00 95 ALA A O 1
ATOM 751 N N . PRO A 1 96 ? -28.150 -11.263 56.633 1.00 53.66 96 PRO A N 1
ATOM 752 C CA . PRO A 1 96 ? -28.851 -12.285 57.414 1.00 53.66 96 PRO A CA 1
ATOM 753 C C . PRO A 1 96 ? -28.146 -12.691 58.718 1.00 53.66 96 PRO A C 1
ATOM 755 O O . PRO A 1 96 ? -28.682 -13.521 59.448 1.00 53.66 96 PRO A O 1
ATOM 758 N N . THR A 1 97 ? -26.976 -12.136 59.062 1.00 51.38 97 THR A N 1
ATOM 759 C CA . THR A 1 97 ? -26.250 -12.527 60.292 1.00 51.38 97 THR A CA 1
ATOM 760 C C . THR A 1 97 ? -26.008 -11.389 61.281 1.00 51.38 97 THR A C 1
ATOM 762 O O . THR A 1 97 ? -25.329 -11.585 62.288 1.00 51.38 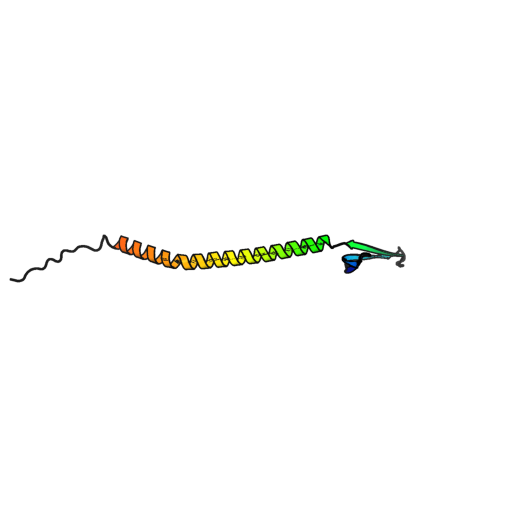97 THR A O 1
ATOM 765 N N . ALA A 1 98 ? -26.611 -10.214 61.079 1.00 52.19 98 ALA A N 1
ATOM 766 C CA . ALA A 1 98 ? -26.689 -9.182 62.113 1.00 52.19 98 ALA A CA 1
ATOM 767 C C . ALA A 1 98 ? -27.884 -9.458 63.043 1.00 52.19 98 ALA A C 1
ATOM 769 O O . ALA A 1 98 ? -28.907 -8.786 63.014 1.00 52.19 98 ALA A O 1
ATOM 770 N N . ASN A 1 99 ? -27.740 -10.522 63.834 1.00 47.03 99 ASN A N 1
ATOM 771 C CA . ASN A 1 99 ? -28.279 -10.698 65.181 1.00 47.03 99 ASN A CA 1
ATOM 772 C C . ASN A 1 99 ? -29.434 -9.744 65.573 1.00 47.03 99 ASN A C 1
ATOM 774 O O . ASN A 1 99 ? -29.201 -8.656 66.103 1.00 47.03 99 ASN A O 1
ATOM 778 N N . LEU A 1 100 ? -30.682 -10.199 65.410 1.00 50.66 100 LEU A N 1
ATOM 779 C CA . LEU A 1 100 ? -31.858 -9.649 66.096 1.00 50.66 100 LEU A CA 1
ATOM 780 C C . LEU A 1 100 ? -31.744 -9.936 67.607 1.00 50.66 100 LEU A C 1
ATOM 782 O O . LEU A 1 100 ? -32.507 -10.712 68.186 1.00 50.66 100 LEU A O 1
ATOM 786 N N . ARG A 1 101 ? -30.767 -9.314 68.278 1.00 44.50 101 ARG A N 1
ATOM 787 C CA . ARG A 1 101 ? -30.673 -9.287 69.738 1.00 44.50 101 ARG A CA 1
ATOM 788 C C . ARG A 1 101 ? -31.769 -8.367 70.260 1.00 44.50 101 ARG A C 1
ATOM 790 O O . ARG A 1 101 ? -31.591 -7.169 70.438 1.00 44.50 101 ARG A O 1
ATOM 797 N N . ARG A 1 102 ? -32.925 -8.994 70.472 1.00 44.12 102 ARG A N 1
ATOM 798 C CA . ARG A 1 102 ? -33.979 -8.674 71.438 1.00 44.12 102 ARG A CA 1
ATOM 799 C C . ARG A 1 102 ? -33.557 -7.564 72.408 1.00 44.12 102 ARG A C 1
ATOM 801 O O . ARG A 1 102 ? -32.866 -7.826 73.392 1.00 44.12 102 ARG A O 1
ATOM 808 N N . VAL A 1 103 ? -34.016 -6.340 72.153 1.00 51.88 103 VAL A N 1
ATOM 809 C CA . VAL A 1 103 ? -33.960 -5.247 73.129 1.00 51.88 103 VAL A CA 1
ATOM 810 C C . VAL A 1 103 ? -34.916 -5.616 74.262 1.00 51.88 103 VAL A C 1
ATOM 812 O O . VAL A 1 103 ? -36.109 -5.326 74.226 1.00 51.88 103 VAL A O 1
ATOM 815 N N . ARG A 1 104 ? -34.402 -6.327 75.266 1.00 41.34 104 ARG A N 1
ATOM 816 C CA . ARG A 1 104 ? -35.091 -6.524 76.538 1.00 41.34 104 ARG A CA 1
ATOM 817 C C . ARG A 1 104 ? -34.932 -5.212 77.310 1.00 41.34 104 ARG A C 1
ATOM 819 O O . ARG A 1 104 ? -33.947 -5.016 78.011 1.00 41.34 104 ARG A O 1
ATOM 826 N N . LYS A 1 105 ? -35.876 -4.281 77.128 1.00 45.56 105 LYS A N 1
ATOM 827 C CA . LYS A 1 105 ? -36.057 -3.177 78.076 1.00 45.56 105 LYS A CA 1
ATOM 828 C C . LYS A 1 105 ? -36.520 -3.798 79.391 1.00 45.56 105 LYS A C 1
ATOM 830 O O . LYS A 1 105 ? -37.666 -4.223 79.505 1.00 45.56 105 LYS A O 1
ATOM 835 N N . THR A 1 106 ? -35.613 -3.899 80.354 1.00 42.84 106 THR A N 1
ATOM 836 C CA . THR A 1 106 ? -35.971 -4.104 81.756 1.00 42.84 106 THR A CA 1
ATOM 837 C C . THR A 1 106 ? -36.665 -2.827 82.208 1.00 42.84 106 THR A C 1
ATOM 839 O O . THR A 1 106 ? -36.063 -1.755 82.242 1.00 42.84 106 THR A O 1
ATOM 842 N N . PHE A 1 107 ? -37.970 -2.937 82.423 1.00 43.72 107 PHE A N 1
ATOM 843 C CA . PHE A 1 107 ? -38.809 -1.895 82.988 1.00 43.72 107 PHE A CA 1
ATOM 844 C C . PHE A 1 107 ? -38.422 -1.740 84.462 1.00 43.72 107 PHE A C 1
ATOM 846 O O . PHE A 1 107 ? -38.369 -2.728 85.192 1.00 43.72 107 PHE A O 1
ATOM 853 N N . CYS A 1 108 ? -38.081 -0.516 84.850 1.00 36.41 108 CYS A N 1
ATOM 854 C CA . CYS A 1 108 ? -37.893 -0.117 86.235 1.00 36.41 108 CYS A CA 1
ATOM 855 C C . CYS A 1 108 ? -39.283 0.088 86.852 1.00 36.41 108 CYS A C 1
ATOM 857 O O . CYS A 1 108 ? -40.018 0.952 86.370 1.00 36.41 108 CYS A O 1
ATOM 859 N N . VAL A 1 109 ? -39.622 -0.709 87.867 1.00 51.22 109 VAL A N 1
ATOM 860 C CA . VAL A 1 109 ? -40.485 -0.336 89.001 1.00 51.22 109 VAL A CA 1
ATOM 861 C C . VAL A 1 109 ? -39.870 -0.962 90.239 1.00 51.22 109 VAL A C 1
ATOM 863 O O . VAL A 1 109 ? -39.505 -2.157 90.145 1.00 51.22 109 VAL A O 1
#